Protein AF-A0A498FPP1-F1 (afdb_monomer)

Mean predicted aligned error: 10.94 Å

Nearest PDB structures (foldseek):
  5hfj-assembly4_G  TM=6.751E-01  e=5.281E-04  Helicobacter pylori 26695
  1nw8-assembly1_A  TM=6.754E-01  e=2.409E-03  Cereibacter sphaeroides
  3tma-assembly1_A  TM=5.541E-01  e=2.609E-01  Thermus thermophilus HB27
  3tfw-assembly1_B-2  TM=6.718E-01  e=1.190E+00  Klebsiella pneumoniae subsp. pneumoniae MGH 78578
  3g5t-assembly1_A  TM=6.293E-01  e=1.114E+00  Saccharomyces cerevisiae

pLDDT: mean 74.7, std 19.53, range [27.95, 97.19]

Solvent-accessible surface area (backbone atoms only — not comparable to full-atom values): 10452 Å² total; per-residue (Å²): 138,83,81,79,78,74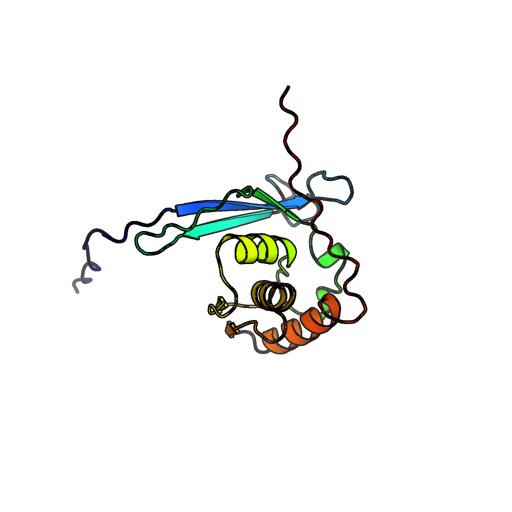,83,82,71,78,84,78,64,51,46,66,73,47,80,26,34,40,37,26,26,44,97,86,68,47,74,34,61,89,57,97,51,89,85,61,79,77,35,58,49,79,42,81,46,71,55,80,41,86,72,92,79,68,75,86,72,72,52,64,40,80,41,57,61,36,71,81,83,40,74,46,77,80,40,76,55,96,77,72,68,53,37,61,65,40,32,58,49,42,71,51,77,51,57,89,67,46,78,48,76,34,76,70,28,49,56,26,33,62,47,48,19,41,35,73,76,41,48,91,56,38,40,59,48,74,40,63,87,57,90,55,26,63,60,16,19,55,54,46,40,48,57,57,70,36,101,65,50,82,79,78,72,76,91,70,84,80,76,78,82,73,132

Sequence (167 aa):
MRVAAGDTRPYRGGGLRKVADVRYTKKDGTPDCSGTGQYGTEAGYPVVMAHKGETDREWSESVRLDARRPRWREPTDEYGQGTVKPVGPYKVWLDAIAEQGELVLAPCAGSGPALIAAEALWGEDARAVGIDTQPDARSAWEQRRTHLLGDCARDQQYLGTFAEDAP

Secondary structure (DSSP, 8-state):
-PPPPP----------EEEEEEEEB-TTSSB---SS-TTSS-SEEEEEEE-SS-------S-SEEEE--GGGTS-GGGGT-S-PPPSHHHHHHHHHH--TTSEEEEET-TT-HHHHHHHHHHGGG-EEEEE-SSTTHHHHHHHHHHHHHSTTGGG------------

Foldseek 3Di:
DDDPDPDPPPPPFDKDKDKAKEFAADPVRHGDPVDPCPDDDTPIDIDIDMDGHDDPQDADDHSYAYDHQCVVPHVVVVLVDPGDDALVVLLSCCVRGHDQQDEAEAEQCQLNSNQLSQCVVHPPSRRYDYDHPDPSSVVSVVVVSCCCVPPNVPPDDRPDDDDPPDD

Radius of gyration: 18.16 Å; Cα contacts (8 Å, |Δi|>4): 236; chains: 1; bounding box: 41×40×53 Å

Structure (mmCIF, N/CA/C/O backbone):
data_AF-A0A498FPP1-F1
#
_entry.id   AF-A0A498FPP1-F1
#
loop_
_atom_site.group_PDB
_atom_site.id
_atom_site.type_symbol
_atom_site.label_atom_id
_atom_site.label_alt_id
_atom_site.label_comp_id
_atom_site.label_asym_id
_atom_site.label_entity_id
_atom_site.label_seq_id
_atom_site.pdbx_PDB_ins_code
_atom_site.Cartn_x
_atom_site.Cartn_y
_atom_site.Cartn_z
_atom_site.occupancy
_atom_site.B_iso_or_equiv
_atom_site.auth_seq_id
_atom_site.auth_comp_id
_atom_site.auth_asym_id
_atom_site.auth_atom_id
_atom_site.pdbx_PDB_model_num
ATOM 1 N N . MET A 1 1 ? 23.752 -24.816 31.533 1.00 40.19 1 MET A N 1
ATOM 2 C CA . MET A 1 1 ? 23.042 -23.604 31.073 1.00 40.19 1 MET A CA 1
ATOM 3 C C . MET A 1 1 ? 21.730 -24.055 30.443 1.00 40.19 1 MET A C 1
ATOM 5 O O . MET A 1 1 ? 21.762 -24.689 29.400 1.00 40.19 1 MET A O 1
ATOM 9 N N . ARG A 1 2 ? 20.603 -23.896 31.150 1.00 27.95 2 ARG A N 1
ATOM 10 C CA . ARG A 1 2 ? 19.278 -24.330 30.678 1.00 27.95 2 ARG A CA 1
ATOM 11 C C . ARG A 1 2 ? 18.651 -23.184 29.889 1.00 27.95 2 ARG A C 1
ATOM 13 O O . ARG A 1 2 ? 18.477 -22.103 30.441 1.00 27.95 2 ARG A O 1
ATOM 20 N N . VAL A 1 3 ? 18.341 -23.427 28.619 1.00 36.00 3 VAL A N 1
ATOM 21 C CA . VAL A 1 3 ? 17.499 -22.543 27.808 1.00 36.00 3 VAL A CA 1
ATOM 22 C C . VAL A 1 3 ? 16.080 -22.678 28.353 1.00 36.00 3 VAL A C 1
ATOM 24 O O . VAL A 1 3 ? 15.534 -23.780 28.382 1.00 36.00 3 VAL A O 1
ATOM 27 N N . ALA A 1 4 ? 15.521 -21.583 28.867 1.00 36.59 4 ALA A N 1
ATOM 28 C CA . ALA A 1 4 ? 14.129 -21.541 29.284 1.00 36.59 4 ALA A CA 1
ATOM 29 C C . ALA A 1 4 ? 13.255 -21.822 28.057 1.00 36.59 4 ALA A C 1
ATOM 31 O O . ALA A 1 4 ? 13.345 -21.118 27.052 1.00 36.59 4 ALA A O 1
ATOM 32 N N . ALA A 1 5 ? 12.453 -22.883 28.137 1.00 42.59 5 ALA A N 1
ATOM 33 C CA . ALA A 1 5 ? 11.422 -23.174 27.160 1.00 42.59 5 ALA A CA 1
ATOM 34 C C . ALA A 1 5 ? 10.503 -21.951 27.065 1.00 42.59 5 ALA A C 1
ATOM 36 O O . ALA A 1 5 ? 9.912 -21.538 28.065 1.00 42.59 5 ALA A O 1
ATOM 37 N N . GLY A 1 6 ? 10.446 -21.351 25.876 1.00 39.41 6 GLY A N 1
ATOM 38 C CA . GLY A 1 6 ? 9.490 -20.302 25.567 1.00 39.41 6 GLY A CA 1
ATOM 39 C C . GLY A 1 6 ? 8.081 -20.792 25.885 1.00 39.41 6 GLY A C 1
ATOM 40 O O . GLY A 1 6 ? 7.724 -21.920 25.556 1.00 39.41 6 GLY A O 1
ATOM 41 N N . ASP A 1 7 ? 7.347 -19.938 26.586 1.00 42.50 7 ASP A N 1
ATOM 42 C CA . ASP A 1 7 ? 5.930 -20.019 26.926 1.00 42.50 7 ASP A CA 1
ATOM 43 C C . ASP A 1 7 ? 5.112 -20.987 26.041 1.00 42.50 7 ASP A C 1
ATOM 45 O O . ASP A 1 7 ? 4.782 -20.687 24.896 1.00 42.50 7 ASP A O 1
ATOM 49 N N . THR A 1 8 ? 4.784 -22.164 26.580 1.00 43.16 8 THR A N 1
ATOM 50 C CA . THR A 1 8 ? 3.994 -23.218 25.920 1.00 43.16 8 THR A CA 1
ATOM 51 C C . THR A 1 8 ? 2.486 -23.023 26.083 1.00 43.16 8 THR A C 1
ATOM 53 O O . THR A 1 8 ? 1.713 -23.970 25.912 1.00 43.16 8 THR A O 1
ATOM 56 N N . ARG A 1 9 ? 2.019 -21.815 26.428 1.00 39.94 9 ARG A N 1
ATOM 57 C CA . ARG A 1 9 ? 0.580 -21.551 26.506 1.00 39.94 9 ARG A CA 1
ATOM 58 C C . ARG A 1 9 ? -0.053 -21.735 25.117 1.00 39.94 9 ARG A C 1
ATOM 60 O O . ARG A 1 9 ? 0.362 -21.062 24.173 1.00 39.94 9 ARG A O 1
ATOM 67 N N . PRO A 1 10 ? -1.068 -22.608 24.962 1.00 49.00 10 PRO A N 1
ATOM 68 C CA . PRO A 1 10 ? -1.780 -22.727 23.698 1.00 49.00 10 PRO A CA 1
ATOM 69 C C . PRO A 1 10 ? -2.417 -21.374 23.376 1.00 49.00 10 PRO A C 1
ATOM 71 O O . PRO A 1 10 ? -3.152 -20.815 24.192 1.00 49.00 10 PRO A O 1
ATOM 74 N N . TYR A 1 11 ? -2.098 -20.826 22.203 1.00 51.50 11 TYR A N 1
ATOM 75 C CA . TYR A 1 11 ? -2.688 -19.591 21.698 1.00 51.50 11 TYR A CA 1
ATOM 76 C C . TYR A 1 11 ? -4.213 -19.758 21.627 1.00 51.50 11 TYR A C 1
ATOM 78 O O . TYR A 1 11 ? -4.724 -20.507 20.800 1.00 51.50 11 TYR A O 1
ATOM 86 N N . ARG A 1 12 ? -4.932 -19.087 22.536 1.00 50.06 12 ARG A N 1
ATOM 87 C CA . ARG A 1 12 ? -6.405 -19.106 22.640 1.00 50.06 12 ARG A CA 1
ATOM 88 C C . ARG A 1 12 ? -7.090 -17.989 21.851 1.00 50.06 12 ARG A C 1
ATOM 90 O O . ARG A 1 12 ? -8.301 -17.836 21.948 1.00 50.06 12 ARG A O 1
ATOM 97 N N . GLY A 1 13 ? -6.329 -17.178 21.117 1.00 50.75 13 GLY A N 1
ATOM 98 C CA . GLY A 1 13 ? -6.904 -16.144 20.266 1.00 50.75 13 GLY A CA 1
ATOM 99 C C . GLY A 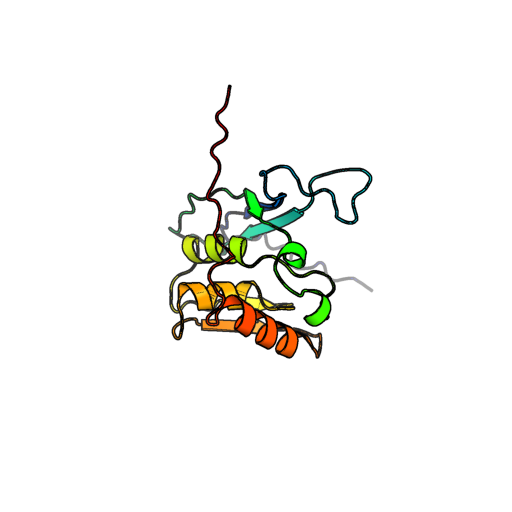1 13 ? -7.552 -16.805 19.060 1.00 50.75 13 GLY A C 1
ATOM 100 O O . GLY A 1 13 ? -6.847 -17.181 18.132 1.00 50.75 13 GLY A O 1
ATOM 101 N N . GLY A 1 14 ? -8.872 -16.980 19.077 1.00 48.38 14 GLY A N 1
ATOM 102 C CA . GLY A 1 14 ? -9.618 -17.290 17.860 1.00 48.38 14 GLY A CA 1
ATOM 103 C C . GLY A 1 14 ? -9.220 -16.291 16.774 1.00 48.38 14 GLY A C 1
ATOM 104 O O . GLY A 1 14 ? -9.145 -15.093 17.037 1.00 48.38 14 GLY A O 1
ATOM 105 N N . GLY A 1 15 ? -8.843 -16.795 15.607 1.00 59.16 15 GLY A N 1
ATOM 106 C CA . GLY A 1 15 ? -8.314 -15.990 14.516 1.00 59.16 15 GLY A CA 1
ATOM 107 C C . GLY A 1 15 ? -8.199 -16.834 13.259 1.00 59.16 15 GLY A C 1
ATOM 108 O O . GLY A 1 15 ? -7.394 -17.767 13.215 1.00 59.16 15 GLY A O 1
ATOM 109 N N . LEU A 1 16 ? -9.004 -16.529 12.245 1.00 61.31 16 LEU A N 1
ATOM 110 C CA . LEU A 1 16 ? -8.868 -17.074 10.904 1.00 61.31 16 LEU A CA 1
ATOM 111 C C . LEU A 1 16 ? -7.505 -16.658 10.351 1.00 61.31 16 LEU A C 1
ATOM 113 O O . LEU A 1 16 ? -7.105 -15.495 10.434 1.00 61.31 16 LEU A O 1
ATOM 117 N N . ARG A 1 17 ? -6.800 -17.630 9.776 1.00 68.44 17 ARG A N 1
ATOM 118 C CA . ARG A 1 17 ? -5.591 -17.412 8.987 1.00 68.44 17 ARG A CA 1
ATOM 119 C C . ARG A 1 17 ? -5.904 -17.812 7.559 1.00 68.44 17 ARG A C 1
ATOM 121 O O . ARG A 1 17 ? -6.222 -18.974 7.314 1.00 68.44 17 ARG A O 1
ATOM 128 N N . LYS A 1 18 ? -5.815 -16.868 6.628 1.00 75.19 18 LYS A N 1
ATOM 129 C CA . LYS A 1 18 ? -6.026 -17.122 5.201 1.00 75.19 18 LYS A CA 1
ATOM 130 C C . LYS A 1 18 ? -4.761 -16.748 4.449 1.00 75.19 18 LYS A C 1
ATOM 132 O O . LYS A 1 18 ? -4.208 -15.670 4.659 1.00 75.19 18 LYS A O 1
ATOM 137 N N . VAL A 1 19 ? -4.281 -17.653 3.606 1.00 77.00 19 VAL A N 1
ATOM 138 C CA . VAL A 1 19 ? -3.180 -17.342 2.694 1.00 77.00 19 VAL A CA 1
ATOM 139 C C . VAL A 1 19 ? -3.789 -16.723 1.445 1.00 77.00 19 VAL A C 1
ATOM 141 O O . VAL A 1 19 ? -4.645 -17.320 0.798 1.00 77.00 19 VAL A O 1
ATOM 144 N N . ALA A 1 20 ? -3.362 -15.502 1.175 1.00 82.50 20 ALA A N 1
ATOM 145 C CA . ALA A 1 20 ? -3.584 -14.748 -0.038 1.00 82.50 20 ALA A CA 1
ATOM 146 C C . ALA A 1 20 ? -2.334 -14.795 -0.917 1.00 82.50 20 ALA A C 1
ATOM 148 O O . ALA A 1 20 ? -1.241 -15.134 -0.457 1.00 82.50 20 ALA A O 1
ATOM 149 N N . ASP A 1 21 ? -2.485 -14.452 -2.186 1.00 86.19 21 ASP A N 1
ATOM 150 C CA . ASP A 1 21 ? -1.369 -14.324 -3.106 1.00 86.19 21 ASP A CA 1
ATOM 151 C C . ASP A 1 21 ? -1.582 -13.156 -4.064 1.00 86.19 21 ASP A C 1
ATOM 153 O O . ASP A 1 21 ? -2.697 -12.845 -4.475 1.00 86.19 21 ASP A O 1
ATOM 157 N N . VAL A 1 22 ? -0.490 -12.467 -4.377 1.00 88.12 22 VAL A N 1
ATOM 158 C CA . VAL A 1 22 ? -0.456 -11.498 -5.465 1.00 88.12 22 VAL A CA 1
ATOM 159 C C . VAL A 1 22 ? 0.272 -12.142 -6.617 1.00 88.12 22 VAL A C 1
ATOM 161 O O . VAL A 1 22 ? 1.447 -12.485 -6.472 1.00 88.12 22 VAL A O 1
ATOM 164 N N . ARG A 1 23 ? -0.392 -12.249 -7.764 1.00 87.50 23 ARG A N 1
ATOM 165 C CA . ARG A 1 23 ? 0.203 -12.749 -8.999 1.00 87.50 23 ARG A CA 1
ATOM 166 C C . ARG A 1 23 ? 0.440 -11.588 -9.954 1.00 87.50 23 ARG A C 1
ATOM 168 O O . ARG A 1 23 ? -0.417 -10.752 -10.210 1.00 87.50 23 ARG A O 1
ATOM 175 N N . TYR A 1 24 ? 1.650 -11.513 -10.476 1.00 85.81 24 TYR A N 1
ATOM 176 C CA . TYR A 1 24 ? 2.038 -10.543 -11.474 1.00 85.81 24 TYR A CA 1
ATOM 177 C C . TYR A 1 24 ? 1.614 -11.003 -12.861 1.00 85.81 24 TYR A C 1
ATOM 179 O O . TYR A 1 24 ? 1.992 -12.089 -13.303 1.00 85.81 24 TYR A O 1
ATOM 187 N N . THR A 1 25 ? 0.894 -10.138 -13.566 1.00 83.31 25 THR A N 1
ATOM 188 C CA . THR A 1 25 ? 0.410 -10.379 -14.925 1.00 83.31 25 THR A CA 1
ATOM 189 C C . THR A 1 25 ? 0.876 -9.293 -15.894 1.00 83.31 25 THR A C 1
ATOM 191 O O . THR A 1 25 ? 1.199 -8.157 -15.522 1.00 83.31 25 THR A O 1
ATOM 194 N N . LYS A 1 26 ? 0.957 -9.663 -17.173 1.00 80.06 26 LYS A N 1
ATOM 195 C CA . LYS A 1 26 ? 1.190 -8.759 -18.300 1.00 80.06 26 LYS A CA 1
ATOM 196 C C . LYS A 1 26 ? -0.096 -8.010 -18.656 1.00 80.06 26 LYS A C 1
ATOM 198 O O . LYS A 1 26 ? -1.143 -8.161 -18.031 1.00 80.06 26 LYS A O 1
ATOM 203 N N . LYS A 1 27 ? -0.031 -7.168 -19.697 1.00 77.50 27 LYS A N 1
ATOM 204 C CA . LYS A 1 27 ? -1.193 -6.389 -20.156 1.00 77.50 27 LYS A CA 1
ATOM 205 C C . LYS A 1 27 ? -2.371 -7.251 -20.614 1.00 77.50 27 LYS A C 1
ATOM 207 O O . LYS A 1 27 ? -3.502 -6.806 -20.464 1.00 77.50 27 LYS A O 1
ATOM 212 N N . ASP A 1 28 ? -2.080 -8.424 -21.153 1.00 80.06 28 ASP A N 1
ATOM 213 C CA . ASP A 1 28 ? -3.030 -9.399 -21.691 1.00 80.06 28 ASP A CA 1
ATOM 214 C C . ASP A 1 28 ? -3.556 -10.391 -20.635 1.00 80.06 28 ASP A C 1
ATOM 216 O O . ASP A 1 28 ? -4.235 -11.346 -20.990 1.00 80.06 28 ASP A O 1
ATOM 220 N N . GLY A 1 29 ? -3.232 -10.191 -19.350 1.00 75.44 29 GLY A N 1
ATOM 221 C CA . GLY A 1 29 ? -3.647 -11.077 -18.257 1.00 75.44 29 GLY A CA 1
ATOM 222 C C . GLY A 1 29 ? -2.781 -12.329 -18.091 1.00 75.44 29 GLY A C 1
ATOM 223 O O . GLY A 1 29 ? -2.914 -13.032 -17.094 1.00 75.44 29 GLY A O 1
ATOM 224 N N . THR A 1 30 ? -1.837 -12.599 -18.998 1.00 82.31 30 THR A N 1
ATOM 225 C CA . THR A 1 30 ? -0.937 -13.754 -18.858 1.00 82.31 30 THR A CA 1
ATOM 226 C C . THR A 1 30 ? 0.099 -13.531 -17.746 1.00 82.31 30 THR A C 1
ATOM 228 O O . THR A 1 30 ? 0.475 -12.384 -17.484 1.00 82.31 30 THR A O 1
ATOM 231 N N . PRO A 1 31 ? 0.611 -14.587 -17.082 1.00 78.81 31 PRO A N 1
ATOM 232 C CA . PRO A 1 31 ? 1.623 -14.440 -16.035 1.00 78.81 31 PRO A CA 1
ATOM 233 C C . PRO A 1 31 ? 2.889 -13.695 -16.498 1.00 78.81 31 PRO A C 1
ATOM 235 O O . PRO A 1 31 ? 3.462 -13.968 -17.558 1.00 78.81 31 PRO A O 1
ATOM 238 N N . ASP A 1 32 ? 3.367 -12.759 -15.676 1.00 77.75 32 ASP A N 1
ATOM 239 C CA . ASP A 1 32 ? 4.571 -11.972 -15.948 1.00 77.75 32 ASP A CA 1
ATOM 240 C C . ASP A 1 32 ? 5.847 -12.651 -15.426 1.00 77.75 32 ASP A C 1
ATOM 242 O O . ASP A 1 32 ? 6.426 -12.256 -14.412 1.00 77.75 32 ASP A O 1
ATOM 246 N N . CYS A 1 33 ? 6.349 -13.635 -16.170 1.00 73.88 33 CYS A N 1
ATOM 247 C CA . CYS A 1 33 ? 7.568 -14.381 -15.833 1.00 73.88 33 CYS A CA 1
ATOM 248 C C . CYS A 1 33 ? 8.888 -13.609 -16.048 1.00 73.88 33 CYS A C 1
ATOM 250 O O . CYS A 1 33 ? 9.957 -14.201 -15.967 1.00 73.88 33 CYS A O 1
ATOM 252 N N . SER A 1 34 ? 8.862 -12.296 -16.305 1.00 71.25 34 SER A N 1
ATOM 253 C CA . SER A 1 34 ? 10.074 -11.489 -16.551 1.00 71.25 34 SER A CA 1
ATOM 254 C C . SER A 1 34 ? 10.911 -11.187 -15.289 1.00 71.25 34 SER A C 1
ATOM 256 O O . SER A 1 34 ? 11.840 -10.376 -15.321 1.00 71.25 34 SER A O 1
ATOM 258 N N . GLY A 1 35 ? 10.549 -11.756 -14.136 1.00 62.44 35 GLY A N 1
ATOM 259 C CA . GLY A 1 35 ? 11.319 -11.667 -12.891 1.00 62.44 35 GLY A CA 1
ATOM 260 C C . GLY A 1 35 ? 12.441 -12.705 -12.796 1.00 62.44 35 GLY A C 1
ATOM 261 O O . GLY A 1 35 ? 12.654 -13.497 -13.703 1.00 62.44 35 GLY A O 1
ATOM 262 N N . THR A 1 36 ? 13.132 -12.743 -11.657 1.00 53.50 36 THR A N 1
ATOM 263 C CA . THR A 1 36 ? 14.293 -13.613 -11.369 1.00 53.50 36 THR A CA 1
ATOM 264 C C . THR A 1 36 ? 14.003 -15.125 -11.297 1.00 53.50 36 THR A C 1
ATOM 266 O O . THR A 1 36 ? 14.881 -15.893 -10.916 1.00 53.50 36 THR A O 1
ATOM 269 N N . GLY A 1 37 ? 12.812 -15.590 -11.679 1.00 48.91 37 GLY A N 1
ATOM 270 C CA . GLY A 1 37 ? 12.437 -17.006 -11.666 1.00 48.91 37 GLY A CA 1
ATOM 271 C C . GLY A 1 37 ? 12.468 -17.618 -13.064 1.00 48.91 37 GLY A C 1
ATOM 272 O O . GLY A 1 37 ? 11.420 -17.787 -13.674 1.00 48.91 37 GLY A O 1
ATOM 273 N N . GLN A 1 38 ? 13.652 -17.961 -13.582 1.00 41.28 38 GLN A N 1
ATOM 274 C CA . GLN A 1 38 ? 13.778 -18.653 -14.879 1.00 41.28 38 GLN A CA 1
ATOM 275 C C . GLN A 1 38 ? 13.282 -20.111 -14.849 1.00 41.28 38 GLN A C 1
ATOM 277 O O . GLN A 1 38 ? 13.048 -20.690 -15.905 1.00 41.28 38 GLN A O 1
ATOM 282 N N . TYR A 1 39 ? 13.102 -20.705 -13.665 1.00 50.59 39 TYR A N 1
ATOM 283 C CA . TYR A 1 39 ? 12.895 -22.152 -13.520 1.00 50.59 39 TYR A CA 1
ATOM 284 C C . TYR A 1 39 ? 11.755 -22.530 -12.570 1.00 50.59 39 TYR A C 1
ATOM 286 O O . TYR A 1 39 ? 11.836 -23.534 -11.869 1.00 50.59 39 TYR A O 1
ATOM 294 N N . GLY A 1 40 ? 10.674 -21.748 -12.566 1.00 46.31 40 GLY A N 1
ATOM 295 C CA . GLY A 1 40 ? 9.411 -22.189 -11.980 1.00 46.31 40 GLY A CA 1
ATOM 296 C C . GLY A 1 40 ? 8.649 -21.119 -11.213 1.00 46.31 40 GLY A C 1
ATOM 297 O O . GLY A 1 40 ? 9.227 -20.283 -10.524 1.00 46.31 40 GLY A O 1
ATOM 298 N N . THR A 1 41 ? 7.325 -21.269 -11.287 1.00 49.62 41 THR A N 1
ATOM 299 C CA . THR A 1 41 ? 6.299 -20.745 -10.375 1.00 49.62 41 THR A CA 1
ATOM 300 C C . THR A 1 41 ? 6.115 -19.230 -10.338 1.00 49.62 41 THR A C 1
ATOM 302 O O . THR A 1 41 ? 6.882 -18.497 -9.730 1.00 49.62 41 THR A O 1
ATOM 305 N N . GLU A 1 42 ? 5.038 -18.811 -11.009 1.00 54.97 42 GLU A N 1
ATOM 306 C CA . GLU A 1 42 ? 4.217 -17.621 -10.764 1.00 54.97 42 GLU A CA 1
ATOM 307 C C . GLU A 1 42 ? 4.957 -16.417 -10.183 1.00 54.97 42 GLU A C 1
ATOM 309 O O . GLU A 1 42 ? 5.193 -16.295 -8.983 1.00 54.97 42 GLU A O 1
ATOM 314 N N . ALA A 1 43 ? 5.279 -15.470 -11.061 1.00 70.25 43 ALA A N 1
ATOM 315 C CA . ALA A 1 43 ? 5.735 -14.163 -10.641 1.00 70.25 43 ALA A CA 1
ATOM 316 C C . ALA A 1 43 ? 4.723 -13.569 -9.666 1.00 70.25 43 ALA A C 1
ATOM 318 O O . ALA A 1 43 ? 3.616 -13.263 -10.069 1.00 70.25 43 ALA A O 1
ATOM 319 N N . GLY A 1 44 ? 5.085 -13.420 -8.400 1.00 80.19 44 GLY A N 1
ATOM 320 C CA . GLY A 1 44 ? 4.127 -13.038 -7.377 1.00 80.19 44 GLY A CA 1
ATOM 321 C C . GLY A 1 44 ? 4.719 -13.088 -5.981 1.00 80.19 44 GLY A C 1
ATOM 322 O O . GLY A 1 44 ? 5.935 -13.204 -5.812 1.00 80.19 44 GLY A O 1
ATOM 323 N N . TYR A 1 45 ? 3.866 -12.955 -4.974 1.00 84.62 45 TYR A N 1
ATOM 324 C CA . TYR A 1 45 ? 4.238 -13.175 -3.583 1.00 84.62 45 TYR A CA 1
ATOM 325 C C . TYR A 1 45 ? 3.028 -13.611 -2.750 1.00 84.62 45 TYR A C 1
ATOM 327 O O . TYR A 1 45 ? 1.931 -13.090 -2.956 1.00 84.62 45 TYR A O 1
ATOM 335 N N . PRO A 1 46 ? 3.217 -14.531 -1.789 1.00 87.06 46 PRO A N 1
ATOM 336 C CA . PRO A 1 46 ? 2.173 -14.873 -0.837 1.00 87.06 46 PRO A CA 1
ATOM 337 C C . PRO A 1 46 ? 1.978 -13.745 0.184 1.00 87.06 46 PRO A C 1
ATOM 339 O O . PRO A 1 46 ? 2.909 -13.001 0.506 1.00 87.06 46 PRO A O 1
ATOM 342 N N . VAL A 1 47 ? 0.773 -13.664 0.736 1.00 86.88 47 VAL A N 1
ATOM 343 C CA . VAL A 1 47 ? 0.382 -12.779 1.833 1.00 86.88 47 VAL A CA 1
ATOM 344 C C . VAL A 1 47 ? -0.379 -13.598 2.863 1.00 86.88 47 VAL A C 1
ATOM 346 O O . VAL A 1 47 ? -1.234 -14.405 2.524 1.00 86.88 47 VAL A O 1
ATOM 349 N N . VAL A 1 48 ? -0.066 -13.420 4.142 1.00 85.75 48 VAL A N 1
ATOM 350 C CA . VAL A 1 48 ? -0.789 -14.093 5.224 1.00 85.75 48 VAL A CA 1
ATOM 351 C C . VAL A 1 48 ? -1.719 -13.083 5.870 1.00 85.75 48 VAL A C 1
ATOM 353 O O . VAL A 1 48 ? -1.259 -12.110 6.460 1.00 85.75 48 VAL A O 1
ATOM 356 N N . MET A 1 49 ? -3.018 -13.341 5.775 1.00 84.44 49 MET A N 1
ATOM 357 C CA . MET A 1 49 ? -4.050 -12.569 6.451 1.00 84.44 49 MET A CA 1
ATOM 358 C C . MET A 1 49 ? -4.411 -13.259 7.757 1.00 84.44 49 MET A C 1
ATOM 360 O O . MET A 1 49 ? -4.645 -14.471 7.781 1.00 84.44 49 MET A O 1
ATOM 364 N N . ALA A 1 50 ? -4.444 -12.498 8.845 1.00 84.69 50 ALA A N 1
ATOM 365 C CA . ALA A 1 50 ? -4.813 -13.000 10.157 1.00 84.69 50 ALA A CA 1
ATOM 366 C C . ALA A 1 50 ? -5.495 -11.908 10.980 1.00 84.69 50 ALA A C 1
ATOM 368 O O . ALA A 1 50 ? -5.090 -10.749 10.924 1.00 84.69 50 ALA A O 1
ATOM 369 N N . HIS A 1 51 ? -6.476 -12.298 11.790 1.00 82.44 51 HIS A N 1
ATOM 370 C CA . HIS A 1 51 ? -7.084 -11.426 12.791 1.00 82.44 51 HIS A CA 1
ATOM 371 C C . HIS A 1 51 ? -6.864 -11.976 14.202 1.00 82.44 51 HIS A C 1
ATOM 373 O O . HIS A 1 51 ? -6.542 -13.151 14.400 1.00 82.44 51 HIS A O 1
ATOM 379 N N . LYS A 1 52 ? -7.013 -11.099 15.194 1.00 84.06 52 LYS A N 1
ATOM 380 C CA . LYS A 1 52 ? -6.905 -11.442 16.611 1.00 84.06 52 LYS A CA 1
ATOM 381 C C . LYS A 1 52 ? -8.281 -11.348 17.259 1.00 84.06 52 LYS A C 1
ATOM 383 O O . LYS A 1 52 ? -8.846 -10.263 17.295 1.00 84.06 52 LYS A O 1
ATOM 388 N N . GLY A 1 53 ? -8.736 -12.436 17.873 1.00 81.69 53 GLY A N 1
ATOM 389 C CA . GLY A 1 53 ? -10.044 -12.490 18.526 1.00 81.69 53 GLY A CA 1
ATOM 390 C C . GLY A 1 53 ? -11.177 -12.679 17.520 1.00 81.69 53 GLY A C 1
ATOM 391 O O . GLY A 1 53 ? -10.951 -12.691 16.316 1.00 81.69 53 GLY A O 1
ATOM 392 N N . GLU A 1 54 ? -12.392 -12.852 18.019 1.00 77.56 54 GLU A N 1
ATOM 393 C CA . GLU A 1 54 ? -13.585 -12.954 17.176 1.00 77.56 54 GLU A CA 1
ATOM 394 C C . GLU A 1 54 ? -13.874 -11.612 16.484 1.00 77.56 54 GLU A C 1
ATOM 396 O O . GLU A 1 54 ? -13.605 -10.545 17.038 1.00 77.56 54 GLU A O 1
ATOM 401 N N . THR A 1 55 ? -14.373 -11.669 15.252 1.00 76.56 55 THR A N 1
ATOM 402 C CA . THR A 1 55 ? -14.780 -10.497 14.475 1.00 76.56 55 THR A CA 1
ATOM 403 C C . THR A 1 55 ? -15.942 -10.874 13.568 1.00 76.56 55 THR A C 1
ATOM 405 O O . THR A 1 55 ? -15.938 -11.965 13.001 1.00 76.56 55 THR A O 1
ATOM 408 N N . ASP A 1 56 ? -16.896 -9.957 13.417 1.00 75.94 56 ASP A N 1
ATOM 409 C CA . ASP A 1 56 ? -18.014 -10.084 12.474 1.00 75.94 56 ASP A CA 1
ATOM 410 C C . ASP A 1 56 ? -17.641 -9.560 11.073 1.00 75.94 56 ASP A C 1
ATOM 412 O O . ASP A 1 56 ? -18.491 -9.465 10.190 1.00 75.94 56 ASP A O 1
ATOM 416 N N . ARG A 1 57 ? -16.372 -9.176 10.857 1.00 76.31 57 ARG A N 1
ATOM 417 C CA . ARG A 1 57 ? -15.886 -8.713 9.553 1.00 76.31 57 ARG A CA 1
ATOM 418 C C . ARG A 1 57 ? -15.809 -9.877 8.580 1.00 76.31 57 ARG A C 1
ATOM 420 O O . ARG A 1 57 ? -15.077 -10.844 8.799 1.00 76.31 57 ARG A O 1
ATOM 427 N N . GLU A 1 58 ? -16.514 -9.733 7.470 1.00 71.06 58 GLU A N 1
ATOM 428 C CA . GLU A 1 58 ? -16.494 -10.680 6.366 1.00 71.06 58 GLU A CA 1
ATOM 429 C C . GLU A 1 58 ? -15.684 -10.129 5.198 1.00 71.06 58 GLU A C 1
ATOM 431 O O . GLU A 1 58 ? -15.614 -8.924 4.973 1.00 71.06 58 GLU A O 1
ATOM 436 N N . TRP A 1 59 ? -15.069 -11.031 4.437 1.00 71.50 59 TRP A N 1
ATOM 437 C CA . TRP A 1 59 ? -14.302 -10.674 3.254 1.00 71.50 59 TRP A CA 1
ATOM 438 C C . TRP A 1 59 ? -14.715 -11.558 2.078 1.00 71.50 59 TRP A C 1
ATOM 440 O O . TRP A 1 59 ? -14.463 -12.767 2.086 1.00 71.50 59 TRP A O 1
ATOM 450 N N . SER A 1 60 ? -15.355 -10.949 1.076 1.00 66.00 60 SER A N 1
ATOM 451 C CA . SER A 1 60 ? -15.865 -11.620 -0.125 1.00 66.00 60 SER A CA 1
ATOM 452 C C . SER A 1 60 ? -14.869 -11.676 -1.280 1.00 66.00 60 SER A C 1
ATOM 454 O O . SER A 1 60 ? -14.997 -12.552 -2.134 1.00 66.00 60 SER A O 1
ATOM 456 N N . GLU A 1 61 ? -13.889 -10.766 -1.333 1.00 67.31 61 GLU A N 1
ATOM 457 C CA . GLU A 1 61 ? -12.952 -10.732 -2.458 1.00 67.31 61 GLU A CA 1
ATOM 458 C C . GLU A 1 61 ? -12.027 -11.949 -2.471 1.0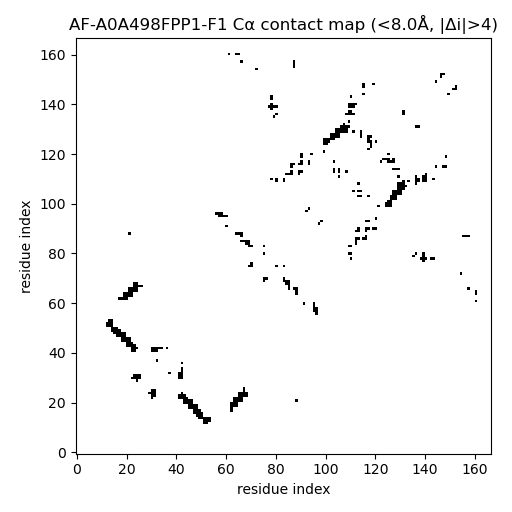0 67.31 61 GLU A C 1
ATOM 460 O O . GLU A 1 61 ? -11.722 -12.588 -1.453 1.00 67.31 61 GLU A O 1
ATOM 465 N N . SER A 1 62 ? -11.544 -12.248 -3.675 1.00 68.00 62 SER A N 1
ATOM 466 C CA . SER A 1 62 ? -10.541 -13.279 -3.875 1.00 68.00 62 SER A CA 1
ATOM 467 C C . SER A 1 62 ? -9.301 -12.989 -3.032 1.00 68.00 62 SER A C 1
ATOM 469 O O . SER A 1 62 ? -8.777 -11.876 -2.976 1.00 68.00 62 SER A O 1
ATOM 471 N N . VAL A 1 63 ? -8.776 -14.045 -2.418 1.00 73.88 63 VAL A N 1
ATOM 472 C CA . VAL A 1 63 ? -7.468 -13.990 -1.763 1.00 73.88 63 VAL A CA 1
ATOM 473 C C . VAL A 1 63 ? -6.319 -13.971 -2.755 1.00 73.88 63 VAL A C 1
ATOM 475 O O . VAL A 1 63 ? -5.215 -13.578 -2.395 1.00 73.88 63 VAL A O 1
ATOM 478 N N . ARG A 1 64 ? -6.580 -14.357 -4.003 1.00 82.88 64 ARG A N 1
ATOM 479 C CA . ARG A 1 64 ? -5.663 -14.186 -5.121 1.00 82.88 64 ARG A CA 1
ATOM 480 C C . ARG A 1 64 ? -5.991 -12.895 -5.851 1.00 82.88 64 ARG A C 1
ATOM 482 O O . ARG A 1 64 ? -7.091 -12.775 -6.391 1.00 82.88 64 ARG A O 1
ATOM 489 N N . LEU A 1 65 ? -5.033 -11.977 -5.902 1.00 86.94 65 LEU A N 1
ATOM 490 C CA . LEU A 1 65 ? -5.155 -10.720 -6.631 1.00 86.94 65 LEU A CA 1
ATOM 491 C C . LEU A 1 65 ? -4.104 -10.630 -7.734 1.00 86.94 65 LEU A C 1
ATOM 493 O O . LEU A 1 65 ? -2.900 -10.694 -7.478 1.00 86.94 65 LEU A O 1
ATOM 497 N N . ASP A 1 66 ? -4.565 -10.410 -8.959 1.00 86.44 66 ASP A N 1
ATOM 498 C CA . ASP A 1 66 ? -3.680 -10.124 -10.078 1.00 86.44 66 ASP A CA 1
ATOM 499 C C . ASP A 1 66 ? -3.259 -8.650 -10.063 1.00 86.44 66 ASP A C 1
ATOM 501 O O . ASP A 1 66 ? -4.062 -7.737 -9.854 1.00 86.44 66 ASP A O 1
ATOM 505 N N . ALA A 1 67 ? -1.977 -8.395 -10.303 1.00 87.19 67 ALA A N 1
ATOM 506 C CA . ALA A 1 67 ? -1.418 -7.053 -10.344 1.00 87.19 67 ALA A CA 1
ATOM 507 C C . ALA A 1 67 ? -0.357 -6.926 -11.434 1.00 87.19 67 ALA A C 1
ATOM 509 O O . ALA A 1 67 ? 0.324 -7.879 -11.796 1.00 87.19 67 ALA A O 1
ATOM 510 N N . ARG A 1 68 ? -0.128 -5.711 -11.928 1.00 83.94 68 ARG A N 1
ATOM 511 C CA . ARG A 1 68 ? 1.042 -5.445 -12.775 1.00 83.94 68 ARG A CA 1
ATOM 512 C C . ARG A 1 68 ? 2.238 -5.097 -11.907 1.00 83.94 68 ARG A C 1
ATOM 514 O O . ARG A 1 68 ? 2.088 -4.428 -10.885 1.00 83.94 68 ARG A O 1
ATOM 521 N N . ARG A 1 69 ? 3.441 -5.505 -12.323 1.00 80.56 69 ARG A N 1
ATOM 522 C CA . ARG A 1 69 ? 4.660 -5.064 -11.632 1.00 80.56 69 ARG A CA 1
ATOM 523 C C . ARG A 1 69 ? 4.801 -3.537 -11.741 1.00 80.56 69 ARG A C 1
ATOM 525 O O . ARG A 1 69 ? 4.716 -3.027 -12.861 1.00 80.56 69 ARG A O 1
ATOM 532 N N . PRO A 1 70 ? 5.106 -2.834 -10.635 1.00 82.44 70 PRO A N 1
ATOM 533 C CA . PRO A 1 70 ? 5.322 -1.386 -10.637 1.00 82.44 70 PRO A CA 1
ATOM 534 C C . PRO A 1 70 ? 6.313 -0.899 -11.697 1.00 82.44 70 PRO A C 1
ATOM 536 O O . PRO A 1 70 ? 6.016 0.061 -12.392 1.00 82.44 70 PRO A O 1
ATOM 539 N N . ARG A 1 71 ? 7.420 -1.620 -11.929 1.00 76.50 71 ARG A N 1
ATOM 540 C CA . ARG A 1 71 ? 8.469 -1.242 -12.903 1.00 76.50 71 ARG A CA 1
ATOM 541 C C . ARG A 1 71 ? 7.999 -1.010 -14.343 1.00 76.50 71 ARG A C 1
ATOM 543 O O . ARG A 1 71 ? 8.742 -0.474 -15.150 1.00 76.50 71 ARG A O 1
ATOM 550 N N . TRP A 1 72 ? 6.801 -1.475 -14.699 1.00 71.19 72 TRP A N 1
ATOM 551 C CA . TRP A 1 72 ? 6.230 -1.265 -16.032 1.00 71.19 72 TRP A CA 1
ATOM 552 C C . TRP A 1 72 ? 5.489 0.067 -16.180 1.00 71.19 72 TRP A C 1
ATOM 554 O O . TRP A 1 72 ? 5.149 0.442 -17.299 1.00 71.19 72 TRP A O 1
ATOM 564 N N . ARG A 1 73 ? 5.152 0.728 -15.070 1.00 71.69 73 ARG A N 1
ATOM 565 C CA . ARG A 1 73 ? 4.286 1.919 -15.032 1.00 71.69 73 ARG A CA 1
ATOM 566 C C . ARG A 1 73 ? 4.785 3.015 -14.099 1.00 71.69 73 ARG A C 1
ATOM 568 O O . ARG A 1 73 ? 4.270 4.120 -14.151 1.00 71.69 73 ARG A O 1
ATOM 575 N N . GLU A 1 74 ? 5.743 2.695 -13.247 1.00 75.06 74 GLU A N 1
ATOM 576 C CA . GLU A 1 74 ? 6.315 3.585 -12.254 1.00 75.06 74 GLU A CA 1
ATOM 577 C C . GLU A 1 74 ? 7.830 3.634 -12.492 1.00 75.06 74 GLU A C 1
ATOM 579 O O . GLU A 1 74 ? 8.418 2.593 -12.819 1.00 75.06 74 GLU A O 1
ATOM 584 N N . PRO A 1 75 ? 8.478 4.796 -12.317 1.00 71.81 75 PRO A N 1
ATOM 585 C CA . PRO A 1 75 ? 9.929 4.922 -12.390 1.00 71.81 75 PRO A CA 1
ATOM 586 C C . PRO A 1 75 ? 10.581 4.284 -11.151 1.00 71.81 75 PRO A C 1
ATOM 588 O O . PRO A 1 75 ? 11.127 4.954 -10.284 1.00 71.81 75 PRO A O 1
ATOM 591 N N . THR A 1 76 ? 10.491 2.958 -11.022 1.00 70.69 76 THR A N 1
ATOM 592 C CA . THR A 1 76 ? 10.860 2.246 -9.786 1.00 70.69 76 THR A CA 1
ATOM 593 C C . THR A 1 76 ? 12.324 2.383 -9.402 1.00 70.69 76 THR A C 1
ATOM 595 O O . THR A 1 76 ? 12.639 2.279 -8.219 1.00 70.69 76 THR A O 1
ATOM 598 N N . ASP A 1 77 ? 13.196 2.618 -10.381 1.00 68.31 77 ASP A N 1
ATOM 599 C CA . ASP A 1 77 ? 14.627 2.829 -10.158 1.00 68.31 77 ASP A CA 1
ATOM 600 C C . ASP A 1 77 ? 14.886 4.135 -9.389 1.00 68.31 77 ASP A C 1
ATOM 602 O O . ASP A 1 77 ? 15.828 4.214 -8.604 1.00 68.31 77 ASP A O 1
ATOM 606 N N . GLU A 1 78 ? 14.002 5.129 -9.529 1.00 66.38 78 GLU A N 1
ATOM 607 C CA . GLU A 1 78 ? 14.070 6.402 -8.798 1.00 66.38 78 GLU A CA 1
ATOM 608 C C . GLU A 1 78 ? 13.688 6.243 -7.321 1.00 66.38 78 GLU A C 1
ATOM 610 O O . GLU A 1 78 ? 14.079 7.051 -6.482 1.00 66.38 78 GLU A O 1
ATOM 615 N N . TYR A 1 79 ? 12.982 5.166 -6.969 1.00 72.75 79 TYR A N 1
ATOM 616 C CA . TYR A 1 79 ? 12.585 4.907 -5.587 1.00 72.75 79 TYR A CA 1
ATOM 617 C C . TYR A 1 79 ? 13.703 4.264 -4.754 1.00 72.75 79 TYR A C 1
ATOM 619 O O . TYR A 1 79 ? 13.544 4.157 -3.544 1.00 72.75 79 TYR A O 1
ATOM 627 N N . GLY A 1 80 ? 14.806 3.799 -5.357 1.00 59.16 80 GLY A N 1
ATOM 628 C CA . GLY A 1 80 ? 15.962 3.247 -4.629 1.00 59.16 80 GLY A CA 1
ATOM 629 C C . GLY A 1 80 ? 15.711 1.936 -3.861 1.00 59.16 80 GLY A C 1
ATOM 630 O O . GLY A 1 80 ? 16.601 1.440 -3.178 1.00 59.16 80 GLY A O 1
ATOM 631 N N . GLN A 1 81 ? 14.519 1.335 -3.974 1.00 63.31 81 GLN A N 1
ATOM 632 C CA . GLN A 1 81 ? 14.115 0.169 -3.181 1.00 63.31 81 GLN A CA 1
ATOM 633 C C . GLN A 1 81 ? 14.236 -1.153 -3.955 1.00 63.31 81 GLN A C 1
ATOM 635 O O . GLN A 1 81 ? 13.782 -1.275 -5.092 1.00 63.31 81 GLN A O 1
ATOM 640 N N . GLY A 1 82 ? 14.755 -2.197 -3.295 1.00 62.91 82 GLY A N 1
ATOM 641 C CA . GLY A 1 82 ? 15.035 -3.498 -3.922 1.00 62.91 82 GLY A CA 1
ATOM 642 C C . GLY A 1 82 ? 13.812 -4.268 -4.446 1.00 62.91 82 GLY A C 1
ATOM 643 O O . GLY A 1 82 ? 13.939 -5.084 -5.356 1.00 62.91 82 GLY A O 1
ATOM 644 N N . THR A 1 83 ? 12.606 -4.051 -3.909 1.00 76.44 83 THR A N 1
ATOM 645 C CA . THR A 1 83 ? 11.370 -4.631 -4.471 1.00 76.44 83 THR A CA 1
ATOM 646 C C . THR A 1 83 ? 10.169 -3.735 -4.196 1.00 76.44 83 THR A C 1
ATOM 648 O O . THR A 1 83 ? 9.577 -3.770 -3.119 1.00 76.44 83 THR A O 1
ATOM 651 N N . VAL A 1 84 ? 9.759 -2.971 -5.206 1.00 85.62 84 VAL A N 1
ATOM 652 C CA . VAL A 1 84 ? 8.550 -2.142 -5.152 1.00 85.62 84 VAL A CA 1
ATOM 653 C C . VAL A 1 84 ? 7.313 -3.028 -5.329 1.00 85.62 84 VAL A C 1
ATOM 655 O O . VAL A 1 84 ? 7.170 -3.719 -6.339 1.00 85.62 84 VAL A O 1
ATOM 658 N N . LYS A 1 85 ? 6.412 -3.021 -4.341 1.00 88.56 85 LYS A N 1
ATOM 659 C CA . LYS A 1 85 ? 5.137 -3.760 -4.385 1.00 88.56 85 LYS A CA 1
ATOM 660 C C . LYS A 1 85 ? 4.023 -2.897 -4.993 1.00 88.56 85 LYS A C 1
ATOM 662 O O . LYS A 1 85 ? 4.027 -1.686 -4.761 1.00 88.56 85 LYS A O 1
ATOM 667 N N . PRO A 1 86 ? 3.077 -3.470 -5.755 1.00 89.25 86 PRO A N 1
ATOM 668 C CA . PRO A 1 86 ? 1.952 -2.724 -6.326 1.00 89.25 86 PRO A CA 1
ATOM 669 C C . PRO A 1 86 ? 1.028 -2.178 -5.232 1.00 89.25 86 PRO A C 1
ATOM 671 O O . PRO A 1 86 ? 0.856 -2.818 -4.200 1.00 89.25 86 PRO A O 1
ATOM 674 N N . VAL A 1 87 ? 0.414 -1.015 -5.470 1.00 91.69 87 VAL A N 1
ATOM 675 C CA . VAL A 1 87 ? -0.545 -0.400 -4.529 1.00 91.69 87 VAL A CA 1
ATOM 676 C C . VAL A 1 87 ? -1.927 -1.057 -4.621 1.00 91.69 87 VAL A C 1
ATOM 678 O O . VAL A 1 87 ? -2.599 -1.211 -3.608 1.00 91.69 87 VAL A O 1
ATOM 681 N N . G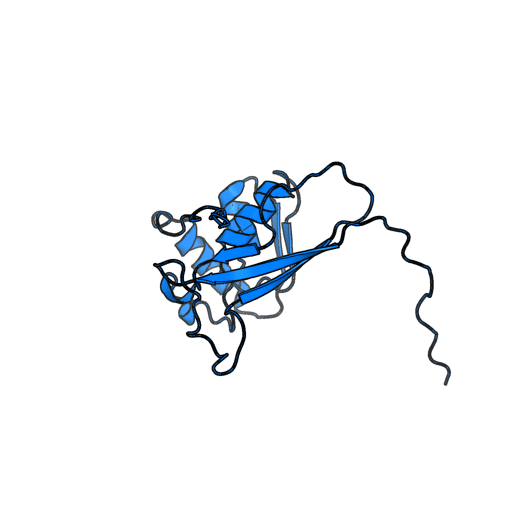LY A 1 88 ? -2.334 -1.491 -5.820 1.00 90.06 88 GLY A N 1
ATOM 682 C CA . GLY A 1 88 ? -3.667 -2.050 -6.094 1.00 90.06 88 GLY A CA 1
ATO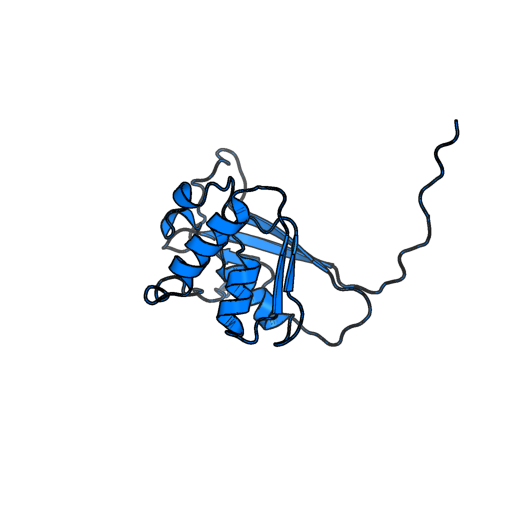M 683 C C . GLY A 1 88 ? -4.144 -3.117 -5.096 1.00 90.06 88 GLY A C 1
ATOM 684 O O . GLY A 1 88 ? -5.199 -2.918 -4.500 1.00 90.06 88 GLY A O 1
ATOM 685 N N . PRO A 1 89 ? -3.372 -4.193 -4.837 1.00 90.44 89 PRO A N 1
ATOM 686 C CA . PRO A 1 89 ? -3.768 -5.220 -3.871 1.00 90.44 89 PRO A CA 1
ATOM 687 C C . PRO A 1 89 ? -4.038 -4.682 -2.462 1.00 90.44 89 PRO A C 1
ATOM 689 O O . PRO A 1 89 ? -4.993 -5.097 -1.816 1.00 90.44 89 PRO A O 1
ATOM 692 N N . TYR A 1 90 ? -3.249 -3.705 -2.006 1.00 92.00 90 TYR A N 1
ATOM 693 C CA . TYR A 1 90 ? -3.451 -3.086 -0.696 1.00 92.00 90 TYR A CA 1
ATOM 694 C C . TYR A 1 90 ? -4.743 -2.275 -0.641 1.00 92.00 90 TYR A C 1
ATOM 696 O O . TYR A 1 90 ? -5.388 -2.284 0.398 1.00 92.00 90 TYR A O 1
ATOM 704 N N . LYS A 1 91 ? -5.149 -1.618 -1.738 1.00 91.62 91 LYS A N 1
ATOM 705 C CA . LYS A 1 91 ? -6.445 -0.923 -1.787 1.00 91.62 91 LYS A CA 1
ATOM 706 C C . LYS A 1 91 ? -7.593 -1.910 -1.605 1.00 91.62 91 LYS A C 1
ATOM 708 O O . LYS A 1 91 ? -8.428 -1.689 -0.746 1.00 91.62 91 LYS A O 1
ATOM 713 N N . VAL A 1 92 ? -7.581 -3.017 -2.351 1.00 89.81 92 VAL A N 1
ATOM 714 C CA . VAL A 1 92 ? -8.620 -4.059 -2.257 1.00 89.81 92 VAL A CA 1
ATOM 715 C C . VAL A 1 92 ? -8.702 -4.632 -0.843 1.00 89.81 92 VAL A C 1
ATOM 717 O O . VAL A 1 92 ? -9.789 -4.779 -0.297 1.00 89.81 92 VAL A O 1
ATOM 720 N N . TRP A 1 93 ? -7.561 -4.942 -0.222 1.00 88.81 93 TRP A N 1
ATOM 721 C CA . TRP A 1 93 ? -7.564 -5.479 1.138 1.00 88.81 93 TRP A CA 1
ATOM 722 C C . TRP A 1 93 ? -8.030 -4.460 2.169 1.00 88.81 93 TRP A C 1
ATOM 724 O O . TRP A 1 93 ? -8.838 -4.815 3.017 1.00 88.81 93 TRP A O 1
ATOM 734 N N . LEU A 1 94 ? -7.538 -3.220 2.111 1.00 90.62 94 LEU A N 1
ATOM 735 C CA . LEU A 1 94 ? -7.927 -2.183 3.066 1.00 90.62 94 LEU A CA 1
ATOM 736 C C . LEU A 1 94 ? -9.412 -1.842 2.956 1.00 90.62 94 LEU A C 1
ATOM 738 O O . LEU A 1 94 ? -10.068 -1.787 3.985 1.00 90.62 94 LEU A O 1
ATOM 742 N N . ASP A 1 95 ? -9.936 -1.693 1.739 1.00 89.44 95 ASP A N 1
ATOM 743 C CA . ASP A 1 95 ? -11.362 -1.444 1.490 1.00 89.44 95 ASP A CA 1
ATOM 744 C C . ASP A 1 95 ? -12.250 -2.577 2.030 1.00 89.44 95 ASP A C 1
ATOM 746 O O . ASP A 1 95 ? -13.351 -2.342 2.517 1.00 89.44 95 ASP A O 1
ATOM 750 N N . ALA A 1 96 ? -11.745 -3.814 2.003 1.00 85.38 96 ALA A N 1
ATOM 751 C CA . ALA A 1 96 ? -12.492 -4.973 2.469 1.00 85.38 96 ALA A CA 1
ATOM 752 C C . ALA A 1 96 ? -12.417 -5.226 3.985 1.00 85.38 96 ALA A C 1
ATOM 754 O O . ALA A 1 96 ? -13.355 -5.793 4.541 1.00 85.38 96 ALA A O 1
ATOM 755 N N . ILE A 1 97 ? -11.301 -4.907 4.654 1.00 84.50 97 ILE A N 1
ATOM 756 C CA . ILE A 1 97 ? -11.046 -5.384 6.034 1.00 84.50 97 ILE A CA 1
ATOM 757 C C . ILE A 1 97 ? -10.807 -4.275 7.060 1.00 84.50 97 ILE A C 1
ATOM 759 O O . ILE A 1 97 ? -10.720 -4.570 8.259 1.00 84.50 97 ILE A O 1
ATOM 763 N N . ALA A 1 98 ? -10.661 -3.030 6.611 1.00 89.19 98 ALA A N 1
ATOM 764 C CA . ALA A 1 98 ? -10.393 -1.878 7.455 1.00 89.19 98 ALA A CA 1
ATOM 765 C C . ALA A 1 98 ? -11.411 -0.764 7.198 1.00 89.19 98 ALA A C 1
ATOM 767 O O . ALA A 1 98 ? -11.966 -0.634 6.111 1.00 89.19 98 ALA A O 1
ATOM 768 N N . GLU A 1 99 ? -11.640 0.057 8.213 1.00 90.12 99 GLU A N 1
ATOM 769 C CA . GLU A 1 99 ? -12.570 1.183 8.143 1.00 90.12 99 GLU A CA 1
ATOM 770 C C . GLU A 1 99 ? -11.826 2.524 8.170 1.00 90.12 99 GLU A C 1
ATOM 772 O O . GLU A 1 99 ? -10.719 2.649 8.707 1.00 90.12 99 GLU A O 1
ATOM 777 N N . GLN A 1 100 ? -12.461 3.564 7.623 1.00 92.25 100 GLN A N 1
ATOM 778 C CA . GLN A 1 100 ? -11.960 4.933 7.725 1.00 92.25 100 GLN A CA 1
ATOM 779 C C . GLN A 1 100 ? -11.764 5.316 9.200 1.00 92.25 100 GLN A C 1
ATOM 781 O O . GLN A 1 100 ? -12.630 5.100 10.046 1.00 92.25 100 GLN A O 1
ATOM 786 N N . GLY A 1 101 ? -10.607 5.897 9.515 1.00 89.94 101 GLY A N 1
ATOM 787 C CA . GLY A 1 101 ? -10.236 6.255 10.884 1.00 89.94 101 GLY A CA 1
ATOM 788 C C . GLY A 1 101 ? -9.575 5.127 11.689 1.00 89.94 101 GLY A C 1
ATOM 789 O O . GLY A 1 101 ? -9.052 5.398 12.777 1.00 89.94 101 GLY A O 1
ATOM 790 N N . GLU A 1 102 ? -9.503 3.896 11.178 1.00 93.69 102 GLU A N 1
ATOM 791 C CA . GLU A 1 102 ? -8.617 2.871 11.737 1.00 93.69 102 GLU A CA 1
ATOM 792 C C . GLU A 1 102 ? -7.150 3.147 11.388 1.00 93.69 102 GLU A C 1
ATOM 794 O O . GLU A 1 102 ? -6.828 3.774 10.380 1.00 93.69 102 GLU A O 1
ATOM 799 N N . LEU A 1 103 ? -6.235 2.688 12.246 1.00 95.56 103 LEU A N 1
ATOM 800 C CA . LEU A 1 103 ? -4.802 2.856 12.016 1.00 95.56 103 LEU A CA 1
ATOM 801 C C . LEU A 1 103 ? -4.271 1.776 11.066 1.00 95.56 103 LEU A C 1
ATOM 803 O O . LEU A 1 103 ? -4.172 0.609 11.446 1.00 95.56 103 LEU A O 1
ATOM 807 N N . VAL A 1 104 ? -3.802 2.185 9.888 1.00 96.19 104 VAL A N 1
ATOM 808 C CA . VAL A 1 104 ? -2.990 1.346 8.999 1.00 96.19 104 VAL A CA 1
ATOM 809 C C . VAL A 1 104 ? -1.520 1.497 9.374 1.00 96.19 104 VAL A C 1
ATOM 811 O O . VAL A 1 104 ? -0.896 2.526 9.118 1.00 96.19 104 VAL A O 1
ATOM 814 N N . LEU A 1 105 ? -0.950 0.460 9.983 1.00 96.38 105 LEU A N 1
ATOM 815 C CA . LEU A 1 105 ? 0.461 0.418 10.364 1.00 96.38 105 LEU A CA 1
ATOM 816 C C . LEU A 1 105 ? 1.250 -0.469 9.394 1.00 96.38 105 LEU A C 1
ATOM 818 O O . LEU A 1 105 ? 0.986 -1.666 9.291 1.00 96.38 105 LEU A O 1
ATOM 822 N N . ALA A 1 106 ? 2.257 0.101 8.734 1.00 95.38 106 ALA A N 1
ATOM 823 C CA . ALA A 1 106 ? 3.142 -0.609 7.815 1.00 95.38 106 ALA A CA 1
ATOM 824 C C . ALA A 1 106 ? 4.581 -0.664 8.367 1.00 95.38 106 ALA A C 1
ATOM 826 O O . ALA A 1 106 ? 5.345 0.290 8.183 1.00 95.38 106 ALA A O 1
ATOM 827 N N . PRO A 1 107 ? 4.980 -1.752 9.052 1.00 93.00 107 PRO A N 1
ATOM 828 C CA . PRO A 1 107 ? 6.384 -1.991 9.367 1.00 93.00 107 PRO A CA 1
ATOM 829 C C . PRO A 1 107 ? 7.146 -2.397 8.099 1.00 93.00 107 PRO A C 1
ATOM 831 O O . PRO A 1 107 ? 6.596 -3.098 7.249 1.00 93.00 107 PRO A O 1
ATOM 834 N N . CYS A 1 108 ? 8.409 -1.979 7.988 1.00 91.56 108 CYS A N 1
ATOM 835 C CA . CYS A 1 108 ? 9.217 -2.154 6.776 1.00 91.56 108 CYS A CA 1
ATOM 836 C C . CYS A 1 108 ? 8.483 -1.602 5.543 1.00 91.56 108 CYS A C 1
ATOM 838 O O . CYS A 1 108 ? 8.258 -2.308 4.556 1.00 91.56 108 CYS A O 1
ATOM 840 N N . ALA A 1 109 ? 8.021 -0.355 5.660 1.00 92.19 109 ALA A N 1
ATOM 841 C CA . ALA A 1 109 ? 7.132 0.275 4.694 1.00 92.19 109 ALA A CA 1
ATOM 842 C C . ALA A 1 109 ? 7.724 0.364 3.275 1.00 92.19 109 ALA A C 1
ATOM 844 O O . ALA A 1 109 ? 6.960 0.371 2.305 1.00 92.19 109 ALA A O 1
ATOM 845 N N . GLY A 1 110 ? 9.051 0.444 3.131 1.00 91.31 110 GLY A N 1
ATOM 846 C CA . GLY A 1 110 ? 9.733 0.694 1.864 1.00 91.31 110 GLY A CA 1
ATOM 847 C C . GLY A 1 110 ? 9.168 1.938 1.176 1.00 91.31 110 GLY A C 1
ATOM 848 O O . GLY A 1 110 ? 9.046 2.995 1.786 1.00 91.31 110 GLY A O 1
ATOM 849 N N . SER A 1 111 ? 8.727 1.799 -0.078 1.00 92.62 111 SER A N 1
ATOM 850 C CA . SER A 1 111 ? 8.058 2.879 -0.828 1.00 92.62 111 SER A CA 1
ATOM 851 C C . SER A 1 111 ? 6.577 3.099 -0.462 1.00 92.62 111 SER A C 1
ATOM 853 O O . SER A 1 111 ? 5.842 3.759 -1.192 1.00 92.62 111 SER A O 1
ATOM 855 N N . GLY A 1 112 ? 6.114 2.524 0.649 1.00 93.81 112 GLY A N 1
ATOM 856 C CA . GLY A 1 112 ? 4.829 2.807 1.291 1.00 93.81 112 GLY A CA 1
ATOM 857 C C . GLY A 1 112 ? 3.557 2.415 0.523 1.00 93.81 112 GLY A C 1
ATOM 858 O O . GLY A 1 112 ? 2.600 3.186 0.557 1.00 93.81 112 GLY A O 1
ATOM 859 N N . PRO A 1 113 ? 3.461 1.237 -0.128 1.00 93.88 113 PRO A N 1
ATOM 860 C CA . PRO A 1 113 ? 2.263 0.850 -0.883 1.00 93.88 113 PRO A CA 1
ATOM 861 C C . PRO A 1 113 ? 0.984 0.810 -0.031 1.00 93.88 113 PRO A C 1
ATOM 863 O O . PRO A 1 113 ? -0.066 1.232 -0.503 1.00 93.88 113 PRO A O 1
ATOM 866 N N . ALA A 1 114 ? 1.069 0.351 1.223 1.00 94.88 114 ALA A N 1
ATOM 867 C CA . ALA A 1 114 ? -0.070 0.320 2.143 1.00 94.88 114 ALA A CA 1
ATOM 868 C C . ALA A 1 114 ? -0.528 1.729 2.560 1.00 94.88 114 ALA A C 1
ATOM 870 O O . ALA A 1 114 ? -1.723 1.971 2.687 1.00 94.88 114 ALA A O 1
ATOM 871 N N . LEU A 1 115 ? 0.415 2.662 2.727 1.00 95.81 115 LEU A N 1
ATOM 872 C CA . LEU A 1 115 ? 0.118 4.051 3.089 1.00 95.81 115 LEU A CA 1
ATOM 873 C C . LEU A 1 115 ? -0.572 4.763 1.925 1.00 95.81 115 LEU A C 1
ATOM 875 O O . LEU A 1 115 ? -1.639 5.339 2.091 1.00 95.81 115 LEU A O 1
ATOM 879 N N . ILE A 1 116 ? -0.006 4.629 0.721 1.00 95.25 116 ILE A N 1
ATOM 880 C CA . ILE A 1 116 ? -0.576 5.194 -0.507 1.00 95.25 116 ILE A CA 1
ATOM 881 C C . ILE A 1 116 ? -1.964 4.598 -0.781 1.00 95.25 116 ILE A C 1
ATOM 883 O O . ILE A 1 116 ? -2.851 5.303 -1.255 1.00 95.25 116 ILE A O 1
ATOM 887 N N . ALA A 1 117 ? -2.177 3.312 -0.484 1.00 95.25 117 ALA A N 1
ATOM 888 C CA . ALA A 1 117 ? -3.492 2.690 -0.600 1.00 95.25 117 ALA A CA 1
ATOM 889 C C . ALA A 1 117 ? -4.512 3.301 0.372 1.00 95.25 117 ALA A C 1
ATOM 891 O O . ALA A 1 117 ? -5.601 3.655 -0.070 1.00 95.25 117 ALA A O 1
ATOM 892 N N . ALA A 1 118 ? -4.149 3.470 1.647 1.00 95.25 118 ALA A N 1
ATOM 893 C CA . ALA A 1 118 ? -5.010 4.096 2.650 1.00 95.25 118 ALA A CA 1
ATOM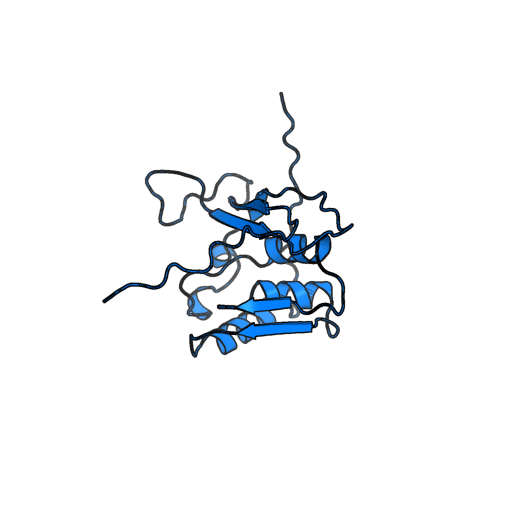 894 C C . ALA A 1 118 ? -5.374 5.540 2.270 1.00 95.25 118 ALA A C 1
ATOM 896 O O . ALA A 1 118 ? -6.542 5.913 2.292 1.00 95.25 118 ALA A O 1
ATOM 897 N N . GLU A 1 119 ? -4.393 6.338 1.847 1.00 94.31 119 GLU A N 1
ATOM 898 C CA . GLU A 1 119 ? -4.625 7.716 1.399 1.00 94.31 119 GLU A CA 1
ATOM 899 C C . GLU A 1 119 ? -5.489 7.797 0.140 1.00 94.31 119 GLU A C 1
ATOM 901 O O . GLU A 1 119 ? -6.315 8.694 0.009 1.00 94.31 119 GLU A O 1
ATOM 906 N N . ALA A 1 120 ? -5.341 6.850 -0.787 1.00 93.38 120 ALA A N 1
ATOM 907 C CA . ALA A 1 120 ? -6.192 6.802 -1.968 1.00 93.38 120 ALA A CA 1
ATOM 908 C C . ALA A 1 120 ? -7.656 6.466 -1.646 1.00 93.38 120 ALA A C 1
ATOM 910 O O . ALA A 1 120 ? -8.532 6.850 -2.416 1.00 93.38 120 ALA A O 1
ATOM 911 N N . LEU A 1 121 ? -7.909 5.709 -0.573 1.00 93.25 121 LEU A N 1
ATOM 912 C CA . LEU A 1 121 ? -9.256 5.320 -0.147 1.00 93.25 121 LEU A CA 1
ATOM 913 C C . LEU A 1 121 ? -9.913 6.392 0.723 1.00 93.25 121 LEU A C 1
ATOM 915 O O . LEU A 1 121 ? -11.096 6.674 0.558 1.00 93.25 121 LEU A O 1
ATOM 919 N N . TRP A 1 122 ? -9.152 6.984 1.644 1.00 93.88 122 TRP A N 1
ATOM 920 C CA . TRP A 1 122 ? -9.707 7.807 2.723 1.00 93.88 122 TRP A CA 1
ATOM 921 C C . TRP A 1 122 ? -9.202 9.255 2.734 1.00 93.88 122 TRP A C 1
ATOM 923 O O . TRP A 1 122 ? -9.603 10.030 3.597 1.00 93.88 122 TRP A O 1
ATOM 933 N N . GLY A 1 123 ? -8.342 9.648 1.791 1.00 90.38 123 GLY A N 1
ATOM 934 C CA . GLY A 1 123 ? -7.865 11.024 1.657 1.00 90.38 123 GLY A CA 1
ATOM 935 C C . GLY A 1 123 ? -7.191 11.548 2.927 1.00 90.38 123 GLY A C 1
ATOM 936 O O . GLY A 1 123 ? -6.334 10.883 3.508 1.00 90.38 123 GLY A O 1
ATOM 937 N N . GLU A 1 124 ? -7.584 12.749 3.357 1.00 86.19 124 GLU A N 1
ATOM 938 C CA . GLU A 1 124 ? -7.050 13.410 4.560 1.00 86.19 124 GLU A CA 1
ATOM 939 C C . GLU A 1 124 ? -7.420 12.689 5.865 1.00 86.19 124 GLU A C 1
ATOM 941 O O . GLU A 1 124 ? -6.717 12.830 6.866 1.00 86.19 124 GLU A O 1
ATOM 946 N N . ASP A 1 125 ? -8.469 11.864 5.849 1.00 89.19 125 ASP A N 1
ATOM 947 C CA . ASP A 1 125 ? -8.901 11.079 7.008 1.00 89.19 125 ASP A CA 1
ATOM 948 C C . ASP A 1 125 ? -8.129 9.756 7.150 1.00 89.19 125 ASP A C 1
ATOM 950 O O . ASP A 1 125 ? -8.346 8.990 8.097 1.00 89.19 125 ASP A O 1
ATOM 954 N N . ALA A 1 126 ? -7.213 9.461 6.221 1.00 92.00 126 ALA A N 1
ATOM 955 C CA . ALA A 1 126 ? -6.370 8.281 6.295 1.00 92.00 126 ALA A CA 1
ATOM 956 C C . ALA A 1 126 ? -5.438 8.351 7.513 1.00 92.00 126 ALA A C 1
ATOM 958 O O . ALA A 1 126 ? -4.494 9.141 7.580 1.00 92.00 126 ALA A O 1
ATOM 959 N N . ARG A 1 127 ? -5.646 7.450 8.475 1.00 95.81 127 ARG A N 1
ATOM 960 C CA . ARG A 1 127 ? -4.733 7.267 9.609 1.00 95.81 127 ARG A CA 1
ATOM 961 C C . ARG A 1 127 ? -3.721 6.180 9.271 1.00 95.81 127 ARG A C 1
ATOM 963 O O . ARG A 1 127 ? -3.908 5.019 9.616 1.00 95.81 127 ARG A O 1
ATOM 970 N N . ALA A 1 128 ? -2.638 6.557 8.595 1.00 95.50 128 ALA A N 1
ATOM 971 C CA . ALA A 1 128 ? -1.602 5.624 8.156 1.00 95.50 128 ALA A CA 1
ATOM 972 C C . ALA A 1 128 ? -0.215 5.984 8.718 1.00 95.50 128 ALA A C 1
ATOM 974 O O . ALA A 1 128 ? 0.189 7.144 8.709 1.00 95.50 128 ALA A O 1
ATOM 975 N N . VAL A 1 129 ? 0.528 4.986 9.207 1.00 97.19 129 VAL A N 1
ATOM 976 C CA . VAL A 1 129 ? 1.881 5.153 9.763 1.00 97.19 129 VAL A CA 1
ATOM 977 C C . VAL A 1 129 ? 2.828 4.124 9.153 1.00 97.19 129 VAL A C 1
ATOM 979 O O . VAL A 1 129 ? 2.609 2.917 9.256 1.00 97.19 129 VAL A O 1
ATOM 982 N N . GLY A 1 130 ? 3.908 4.608 8.540 1.00 96.19 130 GLY A N 1
ATOM 983 C CA . GLY A 1 130 ? 5.012 3.790 8.040 1.00 96.19 130 GLY A CA 1
ATOM 984 C C . GLY A 1 130 ? 6.216 3.823 8.970 1.00 96.19 130 GLY A C 1
ATOM 985 O O . GLY A 1 130 ? 6.579 4.883 9.477 1.00 96.19 130 GLY A O 1
ATOM 986 N N . ILE A 1 131 ? 6.857 2.673 9.163 1.00 95.81 131 ILE A N 1
ATOM 987 C CA . ILE A 1 131 ? 8.128 2.556 9.883 1.00 95.81 131 ILE A CA 1
ATOM 988 C C . ILE A 1 131 ? 9.106 1.815 8.981 1.00 95.81 131 ILE A C 1
ATOM 990 O O . ILE A 1 131 ? 8.773 0.751 8.459 1.00 95.81 131 ILE A O 1
ATOM 994 N N . ASP A 1 132 ? 10.317 2.341 8.831 1.00 94.38 132 ASP A N 1
ATOM 995 C CA . ASP A 1 132 ? 11.376 1.679 8.075 1.00 94.38 132 ASP A CA 1
ATOM 996 C C . ASP A 1 132 ? 12.756 1.921 8.697 1.00 94.38 132 ASP A C 1
ATOM 998 O O . ASP A 1 132 ? 12.954 2.876 9.449 1.00 94.38 132 ASP A O 1
ATOM 1002 N N . THR A 1 133 ? 13.699 1.026 8.405 1.00 92.50 133 THR A N 1
ATOM 1003 C CA . THR A 1 133 ? 15.106 1.148 8.806 1.00 92.50 133 THR A CA 1
ATOM 1004 C C . THR A 1 133 ? 15.970 1.749 7.704 1.00 92.50 133 THR A C 1
ATOM 1006 O O . THR A 1 133 ? 17.068 2.224 7.994 1.00 92.50 133 THR A O 1
ATOM 1009 N N . GLN A 1 134 ? 15.497 1.738 6.455 1.00 88.69 134 GLN A N 1
ATOM 1010 C CA . GLN A 1 134 ? 16.197 2.344 5.335 1.00 88.69 134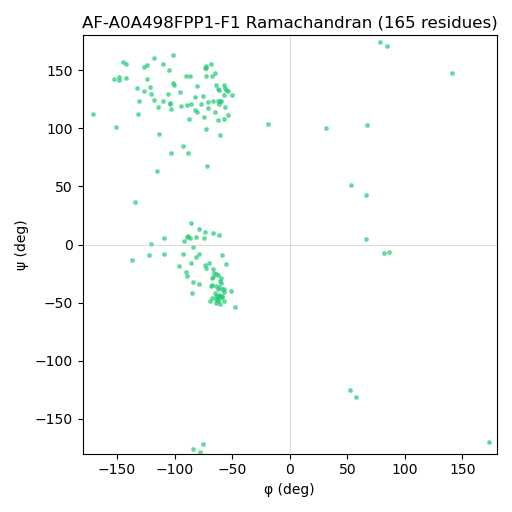 GLN A CA 1
ATOM 1011 C C . GLN A 1 134 ? 16.051 3.870 5.385 1.00 88.69 134 GLN A C 1
ATOM 1013 O O . GLN A 1 134 ? 14.931 4.383 5.470 1.00 88.69 134 GLN A O 1
ATOM 1018 N N . PRO A 1 135 ? 17.162 4.622 5.324 1.00 87.88 135 PRO A N 1
ATOM 1019 C CA . PRO A 1 135 ? 17.129 6.078 5.444 1.00 87.88 135 PRO A CA 1
ATOM 1020 C C . PRO A 1 135 ? 16.408 6.764 4.273 1.00 87.88 135 PRO A C 1
ATOM 1022 O O . PRO A 1 135 ? 15.901 7.871 4.434 1.00 87.88 135 PRO A O 1
ATOM 1025 N N . ASP A 1 136 ? 16.340 6.115 3.112 1.00 87.75 136 ASP A N 1
ATOM 1026 C CA . ASP A 1 136 ? 15.719 6.627 1.890 1.00 87.75 136 ASP A CA 1
ATOM 1027 C C . ASP A 1 136 ? 14.242 6.219 1.723 1.00 87.75 136 ASP A C 1
ATOM 1029 O O . ASP A 1 136 ? 13.559 6.754 0.845 1.00 87.75 136 ASP A O 1
ATOM 1033 N N . ALA A 1 137 ? 13.710 5.334 2.577 1.00 89.88 137 ALA A N 1
ATOM 1034 C CA . ALA A 1 137 ? 12.332 4.844 2.483 1.00 89.88 137 ALA A CA 1
ATOM 1035 C C . ALA A 1 137 ? 11.302 5.981 2.523 1.00 89.88 137 ALA A C 1
ATOM 1037 O O . ALA A 1 137 ? 10.351 5.996 1.740 1.00 89.88 137 ALA A O 1
ATOM 1038 N N . ARG A 1 138 ? 11.519 6.984 3.386 1.00 91.75 138 ARG A N 1
ATOM 1039 C CA . ARG A 1 138 ? 10.639 8.158 3.462 1.00 91.75 138 ARG A CA 1
ATOM 1040 C C . ARG A 1 138 ? 10.606 8.925 2.140 1.00 91.75 138 ARG A C 1
ATOM 1042 O O . ARG A 1 138 ? 9.521 9.179 1.627 1.00 91.75 138 ARG A O 1
ATOM 1049 N N . SER A 1 139 ? 11.767 9.260 1.579 1.00 91.12 139 SER A N 1
ATOM 1050 C CA . SER A 1 139 ? 11.843 9.962 0.292 1.00 91.12 139 SER A CA 1
ATOM 1051 C C . SER A 1 139 ? 11.254 9.135 -0.851 1.00 91.12 139 SER A C 1
ATOM 1053 O O . SER A 1 139 ? 10.556 9.682 -1.702 1.00 91.12 139 SER A O 1
ATOM 1055 N N . ALA A 1 140 ? 11.471 7.817 -0.850 1.00 91.31 140 ALA A N 1
ATOM 1056 C CA . ALA A 1 140 ? 10.895 6.910 -1.836 1.00 91.31 140 ALA A CA 1
ATOM 1057 C C . ALA A 1 140 ? 9.360 6.899 -1.771 1.00 91.31 140 ALA A C 1
ATOM 1059 O O . ALA A 1 140 ? 8.694 6.964 -2.805 1.00 91.31 140 ALA A O 1
ATOM 1060 N N . TRP A 1 141 ? 8.789 6.852 -0.562 1.00 92.44 141 TRP A N 1
ATOM 1061 C CA . TRP A 1 141 ? 7.346 6.980 -0.362 1.00 92.44 141 TRP A CA 1
ATOM 1062 C C . TRP A 1 141 ? 6.829 8.351 -0.810 1.00 92.44 141 TRP A C 1
ATOM 1064 O O . TRP A 1 141 ? 5.864 8.384 -1.563 1.00 92.44 141 TRP A O 1
ATOM 1074 N N . GLU A 1 142 ? 7.463 9.466 -0.431 1.00 91.56 142 GLU A N 1
ATOM 1075 C CA . GLU A 1 142 ? 7.018 10.822 -0.811 1.00 91.56 142 GLU A CA 1
ATOM 1076 C C . GLU A 1 142 ? 6.980 11.007 -2.341 1.00 91.56 142 GLU A C 1
ATOM 1078 O O . GLU A 1 142 ? 5.990 11.505 -2.892 1.00 91.56 142 GLU A O 1
ATOM 1083 N N . GLN A 1 143 ? 8.019 10.544 -3.044 1.00 90.06 143 GLN A N 1
ATOM 1084 C CA . GLN A 1 143 ? 8.080 10.579 -4.508 1.00 90.06 143 GLN A CA 1
ATOM 1085 C C . GLN A 1 143 ? 6.989 9.710 -5.136 1.00 90.06 143 GLN A C 1
ATOM 1087 O O . GLN A 1 143 ? 6.230 10.165 -5.996 1.00 90.06 143 GLN A O 1
ATOM 1092 N N . ARG A 1 144 ? 6.873 8.460 -4.679 1.00 90.69 144 ARG A N 1
ATOM 1093 C CA . ARG A 1 144 ? 5.897 7.506 -5.206 1.00 90.69 144 ARG A CA 1
ATOM 1094 C C . ARG A 1 144 ? 4.458 7.945 -4.939 1.00 90.69 144 ARG A C 1
ATOM 1096 O O . ARG A 1 144 ? 3.615 7.861 -5.828 1.00 90.69 144 ARG A O 1
ATOM 1103 N N . ARG A 1 145 ? 4.181 8.454 -3.740 1.00 90.19 145 ARG A N 1
ATOM 1104 C CA . ARG A 1 145 ? 2.903 9.050 -3.338 1.00 90.19 145 ARG A CA 1
ATOM 1105 C C . ARG A 1 145 ? 2.530 10.197 -4.268 1.00 90.19 145 ARG A C 1
ATOM 1107 O O . ARG A 1 145 ? 1.417 10.215 -4.775 1.00 90.19 145 ARG A O 1
ATOM 1114 N N . THR A 1 146 ? 3.457 11.115 -4.531 1.00 88.06 146 THR A N 1
ATOM 1115 C CA . THR A 1 146 ? 3.226 12.249 -5.440 1.00 88.06 146 THR A CA 1
ATOM 1116 C C . THR A 1 146 ? 2.908 11.774 -6.857 1.00 88.06 146 THR A C 1
ATOM 1118 O O . THR A 1 146 ? 1.958 12.252 -7.469 1.00 88.06 146 THR A O 1
ATOM 1121 N N . HIS A 1 147 ? 3.655 10.788 -7.358 1.00 85.94 147 HIS A N 1
ATOM 1122 C CA . HIS A 1 147 ? 3.420 10.201 -8.676 1.00 85.94 147 HIS A CA 1
ATOM 1123 C C . HIS A 1 147 ? 2.037 9.537 -8.790 1.00 85.94 147 HIS A C 1
ATOM 1125 O O . H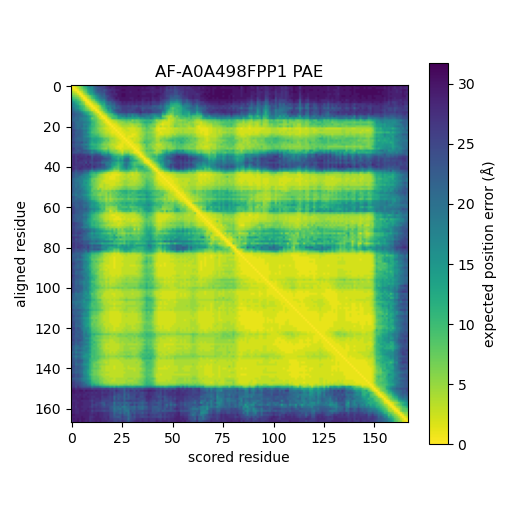IS A 1 147 ? 1.351 9.709 -9.796 1.00 85.94 147 HIS A O 1
ATOM 1131 N N . LEU A 1 148 ? 1.621 8.790 -7.761 1.00 84.94 148 LEU A N 1
ATOM 1132 C CA . LEU A 1 148 ? 0.404 7.976 -7.798 1.00 84.94 148 LEU A CA 1
ATOM 1133 C C . LEU A 1 148 ? -0.871 8.707 -7.355 1.00 84.94 148 LEU A C 1
ATOM 1135 O O . LEU A 1 148 ? -1.952 8.309 -7.783 1.00 84.94 148 LEU A O 1
ATOM 1139 N N . LEU A 1 149 ? -0.765 9.725 -6.497 1.00 83.12 149 LEU A N 1
ATOM 1140 C CA . LEU A 1 149 ? -1.907 10.480 -5.957 1.00 83.12 149 LEU A CA 1
ATOM 1141 C C . LEU A 1 149 ? -2.017 11.911 -6.510 1.00 83.12 149 LEU A C 1
ATOM 1143 O O . LEU A 1 149 ? -3.010 12.578 -6.241 1.00 83.12 149 LEU A O 1
ATOM 1147 N N . GLY A 1 150 ? -1.022 12.398 -7.260 1.00 68.69 150 GLY A N 1
ATOM 1148 C CA . GLY A 1 150 ? -1.099 13.682 -7.967 1.00 68.69 150 GLY A CA 1
ATOM 1149 C C . GLY A 1 150 ? -1.970 13.630 -9.233 1.00 68.69 150 GLY A C 1
ATOM 1150 O O . GLY A 1 150 ? -2.592 12.615 -9.543 1.00 68.69 150 GLY A O 1
ATOM 1151 N N . ASP A 1 151 ? -1.963 14.706 -10.028 1.00 46.78 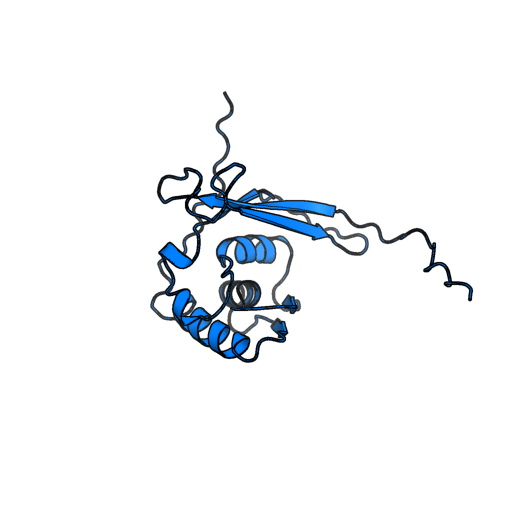151 ASP A N 1
ATOM 1152 C CA . ASP A 1 151 ? -2.813 14.880 -11.228 1.00 46.78 151 ASP A CA 1
ATOM 1153 C C . ASP A 1 151 ? -2.633 13.807 -12.335 1.00 46.78 151 ASP A C 1
ATOM 1155 O O . ASP A 1 151 ? -3.432 13.725 -13.272 1.00 46.78 151 ASP A O 1
ATOM 1159 N N . CYS A 1 152 ? -1.619 12.941 -12.221 1.00 41.59 152 CYS A N 1
ATOM 1160 C CA . CYS A 1 152 ? -1.350 11.805 -13.112 1.00 41.59 152 CYS A CA 1
ATOM 1161 C C . CYS A 1 152 ? -2.041 10.483 -12.697 1.00 41.59 152 CYS A C 1
ATOM 1163 O O . CYS A 1 152 ? -1.812 9.456 -13.333 1.00 41.59 152 CYS A O 1
ATOM 1165 N N . ALA A 1 153 ? -2.907 10.474 -11.674 1.00 45.78 153 ALA A N 1
ATOM 1166 C CA . ALA A 1 153 ? -3.502 9.279 -11.041 1.00 45.78 153 ALA A CA 1
ATOM 1167 C C . ALA A 1 153 ? -4.385 8.352 -11.925 1.00 45.78 153 ALA A C 1
ATOM 1169 O O . ALA A 1 153 ? -5.016 7.425 -11.413 1.00 45.78 153 ALA A O 1
ATOM 1170 N N . ARG A 1 154 ? -4.464 8.549 -13.248 1.00 43.28 154 ARG A N 1
ATOM 1171 C CA . ARG A 1 154 ? -5.405 7.826 -14.133 1.00 43.28 154 ARG A CA 1
ATOM 1172 C C . ARG A 1 154 ? -4.986 6.394 -14.508 1.00 43.28 154 ARG A C 1
ATOM 1174 O O . ARG A 1 154 ? -5.804 5.670 -15.070 1.00 43.28 154 ARG A O 1
ATOM 1181 N N . ASP A 1 155 ? -3.768 5.953 -14.181 1.00 43.19 155 ASP A N 1
ATOM 1182 C CA . ASP A 1 155 ? -3.159 4.766 -14.814 1.00 43.19 155 ASP A CA 1
ATOM 1183 C C . ASP A 1 155 ? -3.020 3.493 -13.956 1.00 43.19 155 ASP A C 1
ATOM 1185 O O . ASP A 1 155 ? -2.472 2.493 -14.437 1.00 43.19 155 ASP A O 1
ATOM 1189 N N . GLN A 1 156 ? -3.545 3.459 -12.727 1.00 43.38 156 GLN A N 1
ATOM 1190 C CA . GLN A 1 156 ? -3.623 2.220 -11.930 1.00 43.38 156 GLN A CA 1
ATOM 1191 C C . GLN A 1 156 ? -5.072 1.806 -11.666 1.00 43.38 156 GLN A C 1
ATOM 1193 O O . GLN A 1 156 ? -5.531 1.746 -10.527 1.00 43.38 156 GLN A O 1
ATOM 1198 N N . GLN A 1 157 ? -5.794 1.503 -12.747 1.00 41.06 157 GLN A N 1
ATOM 1199 C CA . GLN A 1 157 ? -7.057 0.775 -12.660 1.00 41.06 157 GLN A CA 1
ATOM 1200 C C . GLN A 1 157 ? -6.794 -0.659 -12.181 1.00 41.06 157 GLN A C 1
ATOM 1202 O O . GLN A 1 157 ? -6.033 -1.409 -12.800 1.00 41.06 157 GLN A O 1
ATOM 1207 N N . TYR A 1 158 ? -7.446 -1.034 -11.081 1.00 40.12 158 TYR A N 1
ATOM 1208 C CA . TYR A 1 158 ? -7.736 -2.428 -10.768 1.00 40.12 158 TYR A CA 1
ATOM 1209 C C . TYR A 1 158 ? -8.588 -2.986 -11.915 1.00 40.12 158 TYR A C 1
ATOM 1211 O O . TYR A 1 158 ? -9.609 -2.396 -12.260 1.00 40.12 158 TYR A O 1
ATOM 1219 N N . LEU A 1 159 ? -8.138 -4.069 -12.553 1.00 42.12 159 LEU A N 1
ATOM 1220 C CA . LEU A 1 159 ? -8.804 -4.636 -13.736 1.00 42.12 159 LEU A CA 1
ATOM 1221 C C . LEU A 1 159 ? -10.008 -5.527 -13.376 1.00 42.12 159 LEU A C 1
ATOM 1223 O O . LEU A 1 159 ? -10.590 -6.135 -14.268 1.00 42.12 159 LEU A O 1
ATOM 1227 N N . GLY A 1 160 ? -10.389 -5.573 -12.094 1.00 39.81 160 GLY A N 1
ATOM 1228 C CA . GLY A 1 160 ? -11.419 -6.463 -11.571 1.00 39.81 160 GLY A CA 1
ATOM 1229 C C . GLY A 1 160 ? -10.885 -7.852 -11.219 1.00 39.81 160 GLY A C 1
ATOM 1230 O O . GLY A 1 160 ? -9.748 -8.212 -11.525 1.00 39.81 160 GLY A O 1
ATOM 1231 N N . THR A 1 161 ? -11.733 -8.630 -10.557 1.00 37.66 161 THR A N 1
ATOM 1232 C CA . THR A 1 161 ? -11.603 -10.075 -10.372 1.00 37.66 161 THR A CA 1
ATOM 1233 C C . THR A 1 161 ? -12.106 -10.747 -11.648 1.00 37.66 161 THR A C 1
ATOM 1235 O O . THR A 1 161 ? -13.287 -10.651 -11.979 1.00 37.66 161 THR A O 1
ATOM 1238 N N . PHE A 1 162 ? -11.226 -11.414 -12.397 1.00 36.00 162 PHE A N 1
ATOM 1239 C CA . PHE A 1 162 ? -11.677 -12.290 -13.476 1.00 36.00 162 PHE A CA 1
ATOM 1240 C C . PHE A 1 162 ? -12.246 -13.547 -12.823 1.00 36.00 162 PHE A C 1
ATOM 1242 O O . PHE A 1 162 ? -11.505 -14.316 -12.209 1.00 36.00 162 PHE A O 1
ATOM 1249 N N . ALA A 1 163 ? -13.565 -13.722 -12.897 1.00 31.77 163 ALA A N 1
ATOM 1250 C CA . ALA A 1 163 ? -14.157 -15.020 -12.628 1.00 31.77 163 ALA A CA 1
ATOM 1251 C C . ALA A 1 163 ? -13.516 -16.021 -13.596 1.00 31.77 163 ALA A C 1
ATOM 1253 O O . ALA A 1 163 ? -13.435 -15.762 -14.798 1.00 31.77 163 ALA A O 1
ATOM 1254 N N . GLU A 1 164 ? -13.018 -17.138 -13.071 1.00 35.16 164 GLU A N 1
ATOM 1255 C CA . GLU A 1 164 ? -12.754 -18.292 -13.914 1.00 35.16 164 GLU A CA 1
ATOM 1256 C C . GLU A 1 164 ? -14.113 -18.707 -14.486 1.00 35.16 164 GLU A C 1
ATOM 1258 O O . GLU A 1 164 ? -14.960 -19.224 -13.757 1.00 35.16 164 GLU A O 1
ATOM 1263 N N . ASP A 1 165 ? -14.344 -18.448 -15.775 1.00 37.66 165 ASP A N 1
ATOM 1264 C CA . ASP A 1 165 ? -15.304 -19.242 -16.532 1.00 37.66 165 ASP A CA 1
ATOM 1265 C C . ASP A 1 165 ? -14.774 -20.680 -16.475 1.00 37.66 165 ASP A C 1
ATOM 1267 O O . ASP A 1 165 ? -13.861 -21.069 -17.209 1.00 37.66 165 ASP A O 1
ATOM 1271 N N . ALA A 1 166 ? -15.272 -21.434 -15.497 1.00 31.72 166 ALA A N 1
ATOM 1272 C CA . ALA A 1 166 ? -14.999 -22.850 -15.370 1.00 31.72 166 ALA A CA 1
ATOM 1273 C C . ALA A 1 166 ? -15.599 -23.581 -16.588 1.00 31.72 166 ALA A C 1
ATOM 1275 O O . ALA A 1 166 ? -16.721 -23.251 -16.988 1.00 31.72 166 ALA A O 1
ATOM 1276 N N . PRO A 1 167 ? -14.881 -24.549 -17.185 1.00 42.81 167 PRO A N 1
ATOM 1277 C CA . PRO A 1 167 ? -15.463 -25.453 -18.172 1.00 42.81 167 PRO A CA 1
ATOM 1278 C C . PRO A 1 167 ? -16.555 -26.349 -17.570 1.00 42.81 167 PRO A C 1
ATOM 1280 O O . PRO A 1 167 ? -16.464 -26.688 -16.365 1.00 42.81 167 PRO A O 1
#